Protein AF-A0A4R9PBQ9-F1 (afdb_monomer_lite)

Foldseek 3Di:
DELAQAVVVLVVVQVVCVVPDDPVDDGDRDYFNDAHNDQDDDVRLVRSQVRVLVVCVVDPDQEAEHEDLVQRNQVVVVVSDPHHYYYPNVVVVVVCVVPPD

Structure (mmCIF, N/CA/C/O backbone):
data_AF-A0A4R9PBQ9-F1
#
_entry.id   AF-A0A4R9PBQ9-F1
#
loop_
_atom_site.group_PDB
_atom_site.id
_atom_site.type_symbol
_atom_site.label_atom_id
_atom_site.label_alt_id
_atom_site.label_comp_id
_atom_site.label_asym_id
_atom_site.label_entity_id
_atom_site.label_seq_id
_atom_site.pdbx_PDB_ins_code
_atom_site.Cartn_x
_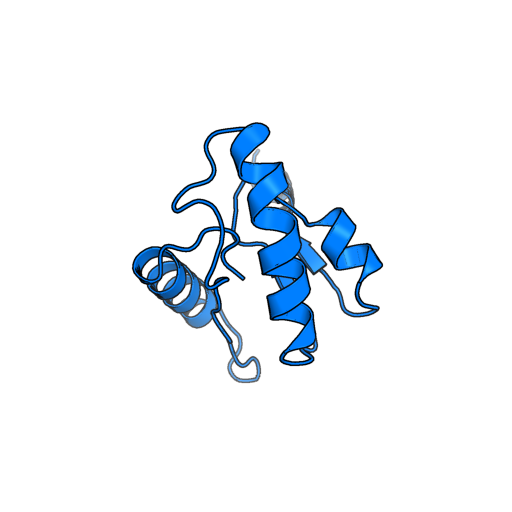atom_site.Cartn_y
_atom_site.Cartn_z
_atom_site.occupancy
_atom_site.B_iso_or_equiv
_atom_site.auth_seq_id
_atom_site.auth_comp_id
_atom_site.auth_asym_id
_atom_site.auth_atom_id
_atom_site.pdbx_PDB_model_num
ATOM 1 N N . MET A 1 1 ? 0.543 -2.086 0.653 1.00 96.94 1 MET A N 1
ATOM 2 C CA . MET A 1 1 ? 1.425 -2.276 -0.512 1.00 96.94 1 MET A CA 1
ATOM 3 C C . MET A 1 1 ? 2.482 -1.192 -0.503 1.00 96.94 1 MET A C 1
ATOM 5 O O . MET A 1 1 ? 2.137 -0.018 -0.545 1.00 96.94 1 MET A O 1
ATOM 9 N N . ASN A 1 2 ? 3.745 -1.576 -0.389 1.00 98.31 2 ASN A N 1
ATOM 10 C CA . ASN A 1 2 ? 4.874 -0.670 -0.550 1.00 98.31 2 ASN A CA 1
ATOM 11 C C . ASN A 1 2 ? 5.130 -0.468 -2.059 1.00 98.31 2 ASN A C 1
ATOM 13 O O . ASN A 1 2 ? 5.346 -1.467 -2.743 1.00 98.31 2 ASN A O 1
ATOM 17 N N . PRO A 1 3 ? 5.083 0.764 -2.594 1.00 97.50 3 PRO A N 1
ATOM 18 C CA . PRO A 1 3 ? 5.286 1.009 -4.024 1.00 97.50 3 PRO A CA 1
ATOM 19 C C . PRO A 1 3 ? 6.743 0.935 -4.489 1.00 97.50 3 PRO A C 1
ATOM 21 O O . PRO A 1 3 ? 6.976 0.799 -5.686 1.00 97.50 3 PRO A O 1
ATOM 24 N N . ASN A 1 4 ? 7.719 0.980 -3.578 1.00 98.19 4 ASN A N 1
ATOM 25 C CA . ASN A 1 4 ? 9.123 0.749 -3.923 1.00 98.19 4 ASN A CA 1
ATOM 26 C C . ASN A 1 4 ? 9.514 -0.729 -3.770 1.00 98.19 4 ASN A C 1
ATOM 28 O O . ASN A 1 4 ? 8.805 -1.507 -3.137 1.00 98.19 4 ASN A O 1
ATOM 32 N N . THR A 1 5 ? 10.672 -1.115 -4.300 1.00 98.38 5 THR A N 1
ATOM 33 C CA . THR A 1 5 ? 11.136 -2.517 -4.324 1.00 98.38 5 THR A CA 1
ATOM 34 C C . THR A 1 5 ? 11.872 -2.973 -3.054 1.00 98.38 5 THR A C 1
ATOM 36 O O . THR A 1 5 ? 12.335 -4.114 -2.965 1.00 98.38 5 THR A O 1
ATOM 39 N N . THR A 1 6 ? 11.987 -2.121 -2.030 1.00 98.56 6 THR A N 1
ATOM 40 C CA . THR A 1 6 ? 12.770 -2.422 -0.824 1.00 98.56 6 THR A CA 1
ATOM 41 C C . THR A 1 6 ? 12.005 -3.335 0.141 1.00 98.56 6 THR A C 1
ATOM 43 O O . THR A 1 6 ? 11.196 -2.888 0.954 1.00 98.56 6 THR A O 1
ATOM 46 N N . ALA A 1 7 ? 12.328 -4.630 0.135 1.00 98.31 7 ALA A N 1
ATOM 47 C CA . ALA A 1 7 ? 11.661 -5.638 0.970 1.00 98.31 7 ALA A CA 1
ATOM 48 C C . ALA A 1 7 ? 11.749 -5.365 2.486 1.00 98.31 7 ALA A C 1
ATOM 50 O O . ALA A 1 7 ? 10.804 -5.628 3.228 1.00 98.31 7 ALA A O 1
ATOM 51 N N . SER A 1 8 ? 12.863 -4.802 2.967 1.00 98.44 8 SER A N 1
ATOM 52 C CA . SER A 1 8 ? 13.009 -4.449 4.387 1.00 98.44 8 SER A CA 1
ATOM 53 C C . SER A 1 8 ? 12.083 -3.303 4.809 1.00 98.44 8 SER A C 1
ATOM 55 O O . SER A 1 8 ? 11.681 -3.242 5.970 1.00 98.44 8 SER A O 1
ATOM 57 N N . MET A 1 9 ? 11.707 -2.419 3.880 1.00 98.31 9 MET A N 1
ATOM 58 C CA . MET A 1 9 ? 10.686 -1.398 4.107 1.00 98.31 9 MET A CA 1
ATOM 59 C C . MET A 1 9 ? 9.299 -2.043 4.167 1.00 98.31 9 MET A C 1
ATOM 61 O O . MET A 1 9 ? 8.537 -1.771 5.092 1.00 98.31 9 MET A O 1
ATOM 65 N N . THR A 1 10 ? 9.002 -2.968 3.251 1.00 98.62 10 THR A N 1
ATOM 66 C CA . THR A 1 10 ? 7.751 -3.743 3.246 1.00 98.62 10 THR A CA 1
ATOM 67 C C . THR A 1 10 ? 7.538 -4.502 4.552 1.00 98.62 10 THR A C 1
ATOM 69 O O . THR A 1 10 ? 6.435 -4.478 5.093 1.00 98.62 10 THR A O 1
ATOM 72 N N . ALA A 1 11 ? 8.592 -5.119 5.096 1.00 98.69 11 ALA A N 1
ATOM 73 C CA . ALA A 1 11 ? 8.536 -5.804 6.386 1.00 98.69 11 ALA A CA 1
ATOM 74 C C . ALA A 1 11 ? 8.137 -4.849 7.523 1.00 98.69 11 ALA A C 1
ATOM 76 O O . ALA A 1 11 ? 7.192 -5.130 8.254 1.00 98.69 11 ALA A O 1
ATOM 77 N N . LYS A 1 12 ? 8.776 -3.674 7.612 1.00 98.69 12 LYS A N 1
ATOM 78 C CA . LYS A 1 12 ? 8.441 -2.652 8.621 1.00 98.69 12 LYS A CA 1
ATOM 79 C C . LYS A 1 12 ? 7.012 -2.129 8.479 1.00 98.69 12 LYS A C 1
ATOM 81 O O . LYS A 1 12 ? 6.329 -1.939 9.480 1.00 98.69 12 LYS A O 1
ATOM 86 N N . ILE A 1 13 ? 6.555 -1.907 7.245 1.00 98.69 13 ILE A N 1
ATOM 87 C CA . ILE A 1 13 ? 5.167 -1.516 6.957 1.00 98.69 13 ILE A CA 1
ATOM 88 C C . ILE A 1 13 ? 4.200 -2.601 7.448 1.00 98.69 13 ILE A C 1
ATOM 90 O O . ILE A 1 13 ? 3.203 -2.283 8.093 1.00 98.69 13 ILE A O 1
ATOM 94 N N . GLY A 1 14 ? 4.504 -3.872 7.170 1.00 98.62 14 GLY A N 1
ATOM 95 C CA . GLY A 1 14 ? 3.702 -5.011 7.612 1.00 98.62 14 GLY A CA 1
ATOM 96 C C . GLY A 1 14 ? 3.620 -5.120 9.132 1.00 98.62 14 GLY A C 1
ATOM 97 O O . GLY A 1 14 ? 2.524 -5.251 9.668 1.00 98.62 14 GLY A O 1
ATOM 98 N N . GLU A 1 15 ? 4.750 -4.995 9.828 1.00 98.69 15 GLU A N 1
ATOM 99 C CA . GLU A 1 15 ? 4.808 -4.991 11.295 1.00 98.69 15 GLU A CA 1
ATOM 100 C C . GLU A 1 15 ? 3.981 -3.845 11.894 1.00 98.69 15 GLU A C 1
ATOM 102 O O . GLU A 1 15 ? 3.177 -4.067 12.803 1.00 98.69 15 GLU A O 1
ATOM 107 N N . ALA A 1 16 ? 4.124 -2.630 11.355 1.00 98.56 16 ALA A N 1
ATOM 108 C CA . ALA A 1 16 ? 3.365 -1.468 11.807 1.00 98.56 16 ALA A CA 1
ATOM 109 C C . ALA A 1 16 ? 1.854 -1.670 11.617 1.00 98.56 16 ALA A C 1
ATOM 111 O O . ALA A 1 16 ? 1.088 -1.476 12.562 1.00 98.56 16 ALA A O 1
ATOM 112 N N . ALA A 1 17 ? 1.425 -2.119 10.434 1.00 98.50 17 ALA A N 1
ATOM 113 C CA . ALA A 1 17 ? 0.019 -2.385 10.144 1.00 98.50 17 ALA A CA 1
ATOM 114 C C . ALA A 1 17 ? -0.551 -3.510 11.026 1.00 98.50 17 ALA A C 1
ATOM 116 O O . ALA A 1 17 ? -1.631 -3.357 11.592 1.00 98.50 17 ALA A O 1
ATOM 117 N N . ALA A 1 18 ? 0.190 -4.606 11.207 1.00 98.25 18 ALA A N 1
ATOM 118 C CA . ALA A 1 18 ? -0.229 -5.727 12.046 1.00 98.25 18 ALA A CA 1
ATOM 119 C C . ALA A 1 18 ? -0.378 -5.336 13.525 1.00 98.25 18 ALA A C 1
ATOM 121 O O . ALA A 1 18 ? -1.274 -5.839 14.197 1.00 98.25 18 ALA A O 1
ATOM 122 N N . SER A 1 19 ? 0.449 -4.413 14.029 1.00 98.38 19 SER A N 1
ATOM 123 C CA . SER A 1 19 ? 0.397 -3.977 15.434 1.00 98.38 19 SER A CA 1
ATOM 124 C C . SER A 1 19 ? -0.909 -3.276 15.836 1.00 98.38 19 SER A C 1
ATOM 126 O O . SER A 1 19 ? -1.239 -3.232 17.021 1.00 98.38 19 SER A O 1
ATOM 128 N N . VAL A 1 20 ? -1.656 -2.747 14.861 1.00 98.06 20 VAL A N 1
ATOM 129 C CA . VAL A 1 20 ? -2.920 -2.017 15.069 1.00 98.06 20 VAL A CA 1
ATOM 130 C C . VAL A 1 20 ? -4.119 -2.682 14.389 1.00 98.06 20 VAL A C 1
ATOM 132 O O . VAL A 1 20 ? -5.246 -2.205 14.528 1.00 98.06 20 VAL A O 1
ATOM 135 N N . ALA A 1 21 ? -3.896 -3.770 13.648 1.00 98.19 21 ALA A N 1
ATOM 136 C CA . ALA A 1 21 ? -4.948 -4.507 12.966 1.00 98.19 21 ALA A CA 1
ATOM 137 C C . ALA A 1 21 ? -5.905 -5.162 13.972 1.00 98.19 21 ALA A C 1
ATOM 139 O O . ALA A 1 21 ? -5.509 -5.628 15.043 1.00 98.19 21 ALA A O 1
ATOM 140 N N . SER A 1 22 ? -7.189 -5.230 13.614 1.00 97.94 22 SER A N 1
ATOM 141 C CA . SER A 1 22 ? -8.152 -6.004 14.396 1.00 97.94 22 SER A CA 1
ATOM 142 C C . SER A 1 22 ? -7.856 -7.504 14.272 1.00 97.94 22 SER A C 1
ATOM 144 O O . SER A 1 22 ? -7.328 -7.950 13.257 1.00 97.94 22 SER A O 1
ATOM 146 N N . GLY A 1 23 ? -8.264 -8.315 15.253 1.00 96.38 23 GLY A N 1
ATOM 147 C CA . GLY A 1 23 ? -8.058 -9.772 15.201 1.00 96.38 23 GLY A CA 1
ATOM 148 C C . GLY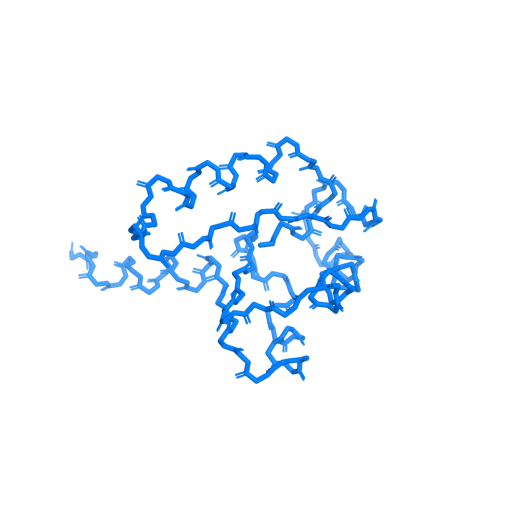 A 1 23 ? -8.802 -10.498 14.069 1.00 96.38 23 GLY A C 1
ATOM 149 O O . GLY A 1 23 ? -8.544 -11.674 13.837 1.00 96.38 23 GLY A O 1
ATOM 150 N N . ALA A 1 24 ? -9.721 -9.819 13.376 1.00 96.88 24 ALA A N 1
ATOM 151 C CA . ALA A 1 24 ? -10.416 -10.333 12.196 1.00 96.88 24 ALA A CA 1
ATOM 152 C C . ALA A 1 24 ? -9.777 -9.869 10.872 1.00 96.88 24 ALA A C 1
ATOM 154 O O . ALA A 1 24 ? -10.267 -10.227 9.806 1.00 96.88 24 ALA A O 1
ATOM 155 N N . THR A 1 25 ? -8.720 -9.053 10.928 1.00 98.12 25 THR A N 1
ATOM 156 C CA . THR A 1 25 ? -8.064 -8.469 9.756 1.00 98.12 25 THR A CA 1
ATOM 157 C C . THR A 1 25 ? -6.726 -9.155 9.512 1.00 98.12 25 THR A C 1
ATOM 159 O O . THR A 1 25 ? -5.808 -9.053 10.324 1.00 98.12 25 THR A O 1
ATOM 162 N N . GLU A 1 26 ? -6.597 -9.821 8.370 1.00 97.75 26 GLU A N 1
ATOM 163 C CA . GLU A 1 26 ? -5.311 -10.315 7.884 1.00 97.75 26 GLU A CA 1
ATOM 164 C C . GLU A 1 26 ? -4.537 -9.184 7.189 1.00 97.75 26 GLU A C 1
ATOM 166 O O . GLU A 1 26 ? -5.098 -8.429 6.394 1.00 97.75 26 GLU A O 1
ATOM 171 N N . ILE A 1 27 ? -3.239 -9.062 7.483 1.00 98.19 27 ILE A N 1
ATOM 172 C CA . ILE A 1 27 ? -2.355 -8.075 6.855 1.00 98.19 27 ILE A CA 1
ATOM 173 C C . ILE A 1 27 ? -1.422 -8.778 5.877 1.00 98.19 27 ILE A C 1
ATOM 175 O O . ILE A 1 27 ? -0.576 -9.577 6.274 1.00 98.19 27 ILE A O 1
ATOM 179 N N . ILE A 1 28 ? -1.528 -8.407 4.602 1.00 98.12 28 ILE A N 1
ATOM 180 C CA . ILE A 1 28 ? -0.657 -8.899 3.535 1.00 98.12 28 ILE A CA 1
ATOM 181 C C . ILE A 1 28 ? 0.230 -7.742 3.061 1.00 98.12 28 ILE A C 1
ATOM 183 O O . ILE A 1 28 ? -0.204 -6.838 2.342 1.00 98.12 28 ILE A O 1
ATOM 187 N N . ALA A 1 29 ? 1.491 -7.744 3.495 1.00 98.12 29 ALA A N 1
ATOM 188 C CA . ALA A 1 29 ? 2.474 -6.741 3.097 1.00 98.12 29 ALA A CA 1
ATOM 189 C C . ALA A 1 29 ? 3.239 -7.203 1.850 1.00 98.12 29 ALA A C 1
ATOM 191 O O . ALA A 1 29 ? 3.943 -8.209 1.878 1.00 98.12 29 ALA A O 1
ATOM 192 N N . VAL A 1 30 ? 3.110 -6.446 0.760 1.00 98.06 30 VAL A N 1
ATOM 193 C CA . VAL A 1 30 ? 3.737 -6.740 -0.538 1.00 98.06 30 VAL A CA 1
ATOM 194 C C . VAL A 1 30 ? 4.466 -5.523 -1.094 1.00 98.06 30 VAL A C 1
ATOM 196 O O . VAL A 1 30 ? 4.113 -4.382 -0.768 1.00 98.06 30 VAL A O 1
ATOM 199 N N . ASN A 1 31 ? 5.443 -5.785 -1.958 1.00 98.19 31 ASN A N 1
ATOM 200 C CA . ASN A 1 31 ? 6.084 -4.814 -2.838 1.00 98.19 31 ASN A CA 1
ATOM 201 C C . ASN A 1 31 ? 6.296 -5.410 -4.232 1.00 98.19 31 ASN A C 1
ATOM 203 O O . ASN A 1 31 ? 6.416 -6.634 -4.344 1.00 98.19 31 ASN A O 1
ATOM 207 N N . PRO A 1 32 ? 6.403 -4.568 -5.272 1.00 97.38 32 PRO A N 1
ATOM 208 C CA . PRO A 1 32 ? 6.758 -5.030 -6.602 1.00 97.38 32 PRO A CA 1
ATOM 209 C C . PRO A 1 32 ? 8.194 -5.559 -6.668 1.00 97.38 32 PRO A C 1
ATOM 211 O O . PRO A 1 32 ? 9.049 -5.208 -5.850 1.00 97.38 32 PRO A O 1
ATOM 214 N N . VAL A 1 33 ? 8.445 -6.418 -7.660 1.00 94.81 33 VAL A N 1
ATOM 215 C CA . VAL A 1 33 ? 9.780 -6.966 -7.968 1.00 94.81 33 VAL A CA 1
ATOM 216 C C . VAL A 1 33 ? 10.633 -5.945 -8.724 1.00 94.81 33 VAL A C 1
ATOM 218 O O . VAL A 1 33 ? 11.825 -5.828 -8.455 1.00 94.81 33 VAL A O 1
ATOM 221 N N . ASP A 1 34 ? 10.003 -5.186 -9.623 1.00 94.81 34 ASP A N 1
ATOM 222 C CA . ASP A 1 34 ? 10.634 -4.163 -10.453 1.00 94.81 34 ASP A CA 1
ATOM 223 C C . ASP A 1 34 ? 10.092 -2.773 -10.106 1.00 94.81 34 ASP A C 1
ATOM 225 O O . ASP A 1 34 ? 8.939 -2.623 -9.699 1.00 94.81 34 ASP A O 1
ATOM 229 N N . GLY A 1 35 ? 10.927 -1.752 -10.285 1.00 96.44 35 GLY A N 1
ATOM 230 C CA . GLY A 1 35 ? 10.625 -0.372 -9.917 1.00 96.44 35 GLY A CA 1
ATOM 231 C C . GLY A 1 35 ? 11.757 0.256 -9.105 1.00 96.44 35 GLY A C 1
ATOM 232 O O . GLY A 1 35 ? 12.804 -0.370 -8.893 1.00 96.44 35 GLY A O 1
ATOM 233 N N . PRO A 1 36 ? 11.581 1.502 -8.654 1.00 97.69 36 PRO A N 1
ATOM 234 C CA . PRO A 1 36 ? 12.621 2.195 -7.918 1.00 97.69 36 PRO A CA 1
ATOM 235 C C . PRO A 1 36 ? 12.738 1.645 -6.478 1.00 97.69 36 PRO A C 1
ATOM 237 O O . PRO A 1 36 ? 11.741 1.212 -5.890 1.00 97.69 36 PRO A O 1
ATOM 240 N N . PRO A 1 37 ? 13.948 1.629 -5.885 1.00 97.44 37 PRO A N 1
ATOM 241 C CA . PRO A 1 37 ? 14.157 1.156 -4.512 1.00 97.44 37 PRO A CA 1
ATOM 242 C C . PRO A 1 37 ? 13.629 2.135 -3.452 1.00 97.44 37 PRO A C 1
ATOM 244 O O . PRO A 1 37 ? 13.293 1.717 -2.342 1.00 97.44 37 PRO A O 1
ATOM 247 N N . SER A 1 38 ? 13.506 3.414 -3.799 1.00 97.38 38 SER A N 1
ATOM 248 C CA . SER A 1 38 ? 12.872 4.489 -3.032 1.00 97.38 38 SER A CA 1
ATOM 249 C C . SER A 1 38 ? 12.116 5.407 -3.995 1.00 97.38 38 SER A C 1
ATOM 251 O O . SER A 1 38 ? 12.368 5.376 -5.193 1.00 97.38 38 SER A O 1
ATOM 253 N N . ILE A 1 39 ? 11.154 6.179 -3.494 1.00 97.50 39 ILE A N 1
ATOM 254 C CA . ILE A 1 39 ? 10.425 7.169 -4.296 1.00 97.50 39 ILE A CA 1
ATOM 255 C C . ILE A 1 39 ? 10.817 8.532 -3.751 1.00 97.50 39 ILE A C 1
ATOM 257 O O . ILE A 1 39 ? 10.526 8.833 -2.595 1.00 97.50 39 ILE A O 1
ATOM 261 N N . GLU A 1 40 ? 11.542 9.301 -4.557 1.00 96.75 40 GLU A N 1
ATOM 262 C CA . GLU A 1 40 ? 12.157 10.572 -4.154 1.00 96.75 40 GLU A CA 1
ATOM 263 C C . GLU A 1 40 ? 11.738 11.727 -5.079 1.00 96.75 40 GLU A C 1
ATOM 265 O O . GLU A 1 40 ? 12.294 12.827 -5.033 1.00 96.75 40 GLU A O 1
ATOM 270 N N . GLY A 1 41 ? 10.722 11.488 -5.911 1.00 95.25 41 GLY A N 1
ATOM 271 C CA . GLY A 1 41 ? 10.042 12.494 -6.712 1.00 95.25 41 GLY A CA 1
ATOM 272 C C . GLY A 1 41 ? 9.275 11.895 -7.889 1.00 95.25 41 GLY 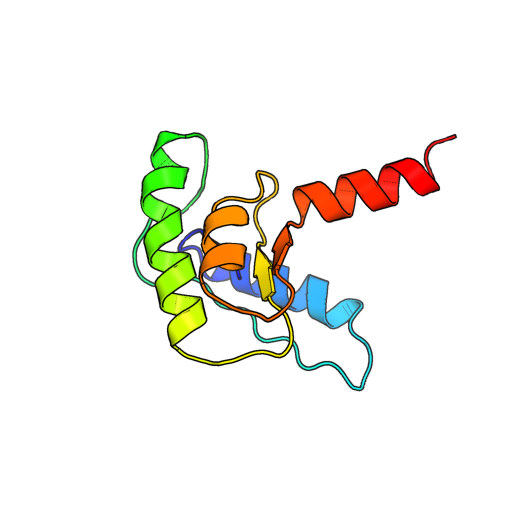A C 1
ATOM 273 O O . GLY A 1 41 ? 9.239 10.681 -8.093 1.00 95.25 41 GLY A O 1
ATOM 274 N N . TYR A 1 42 ? 8.721 12.777 -8.725 1.00 96.06 42 TYR A N 1
ATOM 275 C CA . TYR A 1 42 ? 7.833 12.410 -9.836 1.00 96.06 42 TYR A CA 1
ATOM 276 C C . TYR A 1 42 ? 8.416 11.394 -10.824 1.00 96.06 42 TYR A C 1
ATOM 278 O O . TYR A 1 42 ? 7.672 10.635 -11.438 1.00 96.06 42 TYR A O 1
ATOM 286 N N . PHE A 1 43 ? 9.738 11.382 -11.018 1.00 96.50 43 PHE A N 1
ATOM 287 C CA . PHE A 1 43 ? 10.368 10.399 -11.896 1.00 96.50 43 PHE A CA 1
ATOM 288 C C . PHE A 1 43 ? 10.173 8.978 -11.357 1.00 96.50 43 PHE A C 1
ATOM 290 O O . PHE A 1 43 ? 9.706 8.112 -12.092 1.00 96.50 43 PHE A O 1
ATOM 297 N N . ASP A 1 44 ? 10.468 8.757 -10.075 1.00 97.31 44 ASP A N 1
ATOM 298 C CA . ASP A 1 44 ? 10.339 7.446 -9.437 1.00 97.31 44 ASP A CA 1
ATOM 299 C C . ASP A 1 44 ? 8.878 7.002 -9.380 1.00 97.31 44 ASP A C 1
ATOM 301 O O . ASP A 1 44 ? 8.570 5.838 -9.646 1.00 97.31 44 ASP A O 1
ATOM 305 N N . GLU A 1 45 ? 7.964 7.939 -9.110 1.00 95.88 45 GLU A N 1
ATOM 306 C CA . GLU A 1 45 ? 6.527 7.663 -9.070 1.00 95.88 45 GLU A CA 1
ATOM 307 C C . GLU A 1 45 ? 6.030 6.989 -10.350 1.00 95.88 45 GLU A C 1
ATOM 309 O O . GLU A 1 45 ? 5.352 5.961 -10.292 1.00 95.88 45 GLU A O 1
ATOM 314 N N . VAL A 1 46 ? 6.414 7.522 -11.513 1.00 96.44 46 VAL A N 1
ATOM 315 C CA . VAL A 1 46 ? 5.985 6.995 -12.816 1.00 96.44 46 VAL A CA 1
ATOM 316 C C . VAL A 1 46 ? 6.398 5.529 -12.996 1.00 96.44 46 VAL A C 1
ATOM 318 O O . VAL A 1 46 ? 5.645 4.754 -13.587 1.00 96.44 46 VAL A O 1
ATOM 321 N N . PHE A 1 47 ? 7.552 5.121 -12.461 1.00 97.44 47 PHE A N 1
ATOM 322 C CA . PHE A 1 47 ? 8.027 3.735 -12.543 1.00 97.44 47 PHE A CA 1
ATOM 323 C C . PHE A 1 47 ? 7.499 2.832 -11.422 1.00 97.44 47 PHE A C 1
ATOM 325 O O . PHE A 1 47 ? 7.480 1.614 -11.594 1.00 97.44 47 PHE A O 1
ATOM 332 N N . ALA A 1 48 ? 7.040 3.395 -10.305 1.00 97.62 48 ALA A N 1
ATOM 333 C CA . ALA A 1 48 ? 6.450 2.637 -9.204 1.00 97.62 48 ALA A CA 1
ATOM 334 C C . ALA A 1 48 ? 5.005 2.187 -9.499 1.00 97.62 48 ALA A C 1
ATOM 336 O O . ALA A 1 48 ? 4.601 1.082 -9.122 1.00 97.62 48 ALA A O 1
ATOM 337 N N . ILE A 1 49 ? 4.224 3.017 -10.205 1.00 97.06 49 ILE A N 1
ATOM 338 C CA . ILE A 1 49 ? 2.788 2.779 -10.442 1.00 97.06 49 ILE A CA 1
ATOM 339 C C . ILE A 1 49 ? 2.506 1.431 -11.136 1.00 97.06 49 ILE A C 1
ATOM 341 O O . ILE A 1 49 ? 1.678 0.677 -10.617 1.00 97.06 49 ILE A O 1
ATOM 345 N N . PRO A 1 50 ? 3.166 1.056 -12.253 1.00 97.00 50 PRO A N 1
ATOM 346 C CA . PRO A 1 50 ? 2.887 -0.220 -12.916 1.00 97.00 50 PRO A CA 1
ATOM 347 C C . PRO A 1 50 ? 3.118 -1.433 -12.008 1.00 97.00 50 PRO A C 1
ATOM 349 O O . PRO A 1 50 ? 2.343 -2.388 -12.053 1.00 97.00 50 PRO A O 1
ATOM 352 N N . GLY A 1 51 ? 4.151 -1.378 -11.159 1.00 96.50 51 GLY A N 1
ATOM 353 C CA . GLY A 1 51 ? 4.466 -2.439 -10.206 1.00 96.50 51 GLY A CA 1
ATOM 354 C C . GLY A 1 51 ? 3.356 -2.630 -9.176 1.00 96.50 51 GLY A C 1
ATOM 355 O O . GLY A 1 51 ? 2.921 -3.754 -8.938 1.00 96.50 51 GLY A O 1
ATOM 356 N N . ILE A 1 52 ? 2.829 -1.537 -8.626 1.00 95.38 52 ILE A N 1
ATOM 357 C CA . ILE A 1 52 ? 1.699 -1.583 -7.690 1.00 95.38 52 ILE A CA 1
ATOM 358 C C . ILE A 1 52 ? 0.447 -2.186 -8.325 1.00 95.38 52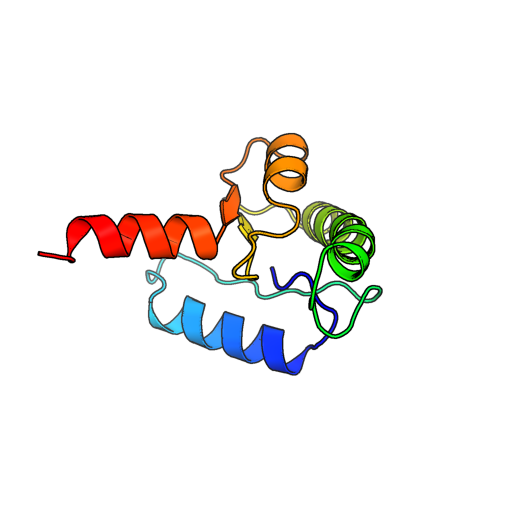 ILE A C 1
ATOM 360 O O . ILE A 1 52 ? -0.165 -3.072 -7.731 1.00 95.38 52 ILE A O 1
ATOM 364 N N . ILE A 1 53 ? 0.082 -1.755 -9.535 1.00 96.12 53 ILE A N 1
ATOM 365 C CA . ILE A 1 53 ? -1.093 -2.297 -10.234 1.00 96.12 53 ILE A CA 1
ATOM 366 C C . ILE A 1 53 ? -0.911 -3.792 -10.526 1.00 96.12 53 ILE A C 1
ATOM 368 O O . ILE A 1 53 ? -1.856 -4.570 -10.386 1.00 96.12 53 ILE A O 1
ATOM 372 N N . ALA A 1 54 ? 0.309 -4.218 -10.865 1.00 96.06 54 ALA A N 1
ATOM 373 C CA . ALA A 1 54 ? 0.622 -5.631 -11.029 1.00 96.06 54 ALA A CA 1
ATOM 374 C C . ALA A 1 54 ? 0.466 -6.418 -9.714 1.00 96.06 54 ALA A C 1
ATOM 376 O O . ALA A 1 54 ? -0.107 -7.505 -9.743 1.00 96.06 54 ALA A O 1
ATOM 377 N N . GLU A 1 55 ? 0.914 -5.886 -8.569 1.00 95.94 55 GLU A N 1
ATOM 378 C CA . GLU A 1 55 ? 0.706 -6.530 -7.260 1.00 95.94 55 GLU A CA 1
ATOM 379 C C . GLU A 1 55 ? -0.783 -6.659 -6.908 1.00 95.94 55 GLU A C 1
ATOM 381 O O . GLU A 1 55 ? -1.205 -7.725 -6.455 1.00 95.94 55 GLU A O 1
ATOM 386 N N . MET A 1 56 ? -1.602 -5.634 -7.177 1.00 94.62 56 MET A N 1
ATOM 387 C CA . MET A 1 56 ? -3.058 -5.698 -6.959 1.00 94.62 56 MET A CA 1
ATOM 388 C C . 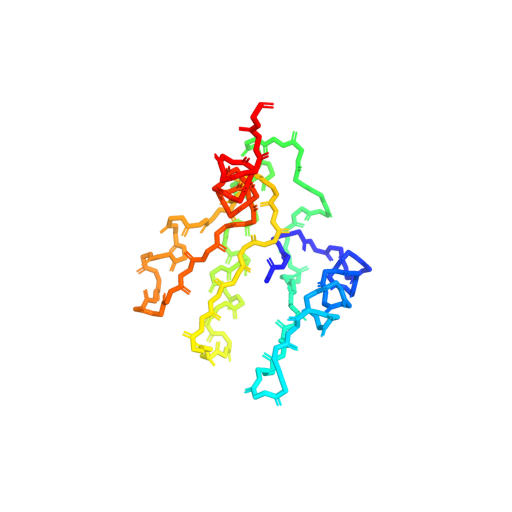MET A 1 56 ? -3.722 -6.817 -7.770 1.00 94.62 56 MET A C 1
ATOM 390 O O . 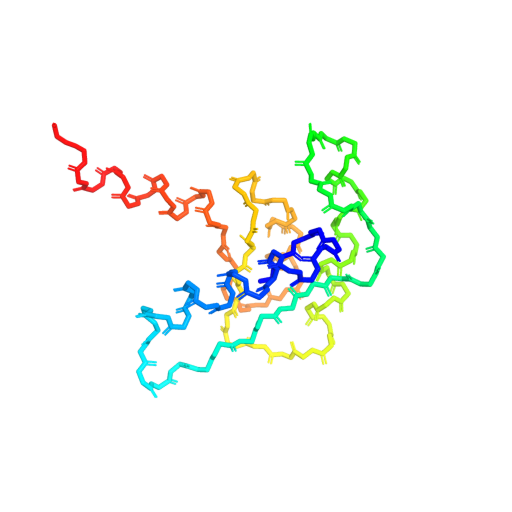MET A 1 56 ? -4.670 -7.444 -7.302 1.00 94.62 56 MET A O 1
ATOM 394 N N . GLY A 1 57 ? -3.214 -7.093 -8.974 1.00 92.88 57 GLY A N 1
ATOM 395 C CA . GLY A 1 57 ? -3.726 -8.151 -9.845 1.00 92.88 57 GLY A CA 1
ATOM 396 C C . GLY A 1 57 ? -3.370 -9.577 -9.408 1.00 92.88 57 GLY A C 1
ATOM 397 O O . GLY A 1 57 ? -3.971 -10.525 -9.913 1.00 92.88 57 GLY A O 1
ATOM 398 N N . LYS A 1 58 ? -2.412 -9.766 -8.489 1.00 92.81 58 LYS A N 1
ATOM 399 C CA . LYS A 1 58 ? -1.977 -11.107 -8.048 1.00 92.81 58 LYS A CA 1
ATOM 400 C C . LYS A 1 58 ? -2.916 -11.740 -7.029 1.00 92.81 58 LYS A C 1
ATOM 402 O O . LYS A 1 58 ? -3.037 -12.963 -7.000 1.00 92.81 58 LYS A O 1
ATOM 407 N N . ALA A 1 59 ? -3.542 -10.927 -6.187 1.00 83.81 59 ALA A N 1
ATOM 408 C CA . ALA A 1 59 ? -4.472 -11.387 -5.169 1.00 83.81 59 ALA A CA 1
ATOM 409 C C . ALA A 1 59 ? -5.524 -10.310 -4.896 1.00 83.81 59 ALA A C 1
ATOM 411 O O . ALA A 1 59 ? -5.204 -9.139 -4.679 1.00 83.81 59 ALA A O 1
ATOM 412 N N . GLN A 1 60 ? -6.787 -10.728 -4.890 1.00 90.19 60 GLN A N 1
ATOM 413 C CA . GLN A 1 60 ? -7.877 -9.864 -4.459 1.00 90.19 60 GLN A CA 1
ATOM 414 C C . GLN A 1 60 ? -7.840 -9.711 -2.937 1.00 90.19 60 GLN A C 1
ATOM 416 O O . GLN A 1 60 ? -7.632 -10.690 -2.222 1.00 90.19 60 GLN A O 1
ATOM 421 N N . ALA A 1 61 ? -8.039 -8.484 -2.464 1.00 96.44 61 ALA A N 1
ATOM 422 C CA . ALA A 1 61 ? -8.164 -8.144 -1.054 1.00 96.44 61 ALA A CA 1
ATOM 423 C C . ALA A 1 61 ? -9.433 -7.314 -0.834 1.00 96.44 61 ALA A C 1
ATOM 425 O O . ALA A 1 61 ? -9.883 -6.611 -1.741 1.00 96.44 61 ALA A O 1
ATOM 426 N N . ASP A 1 62 ? -9.981 -7.358 0.381 1.00 98.00 62 ASP A N 1
ATOM 427 C CA . ASP A 1 62 ? -11.176 -6.583 0.742 1.00 98.00 62 ASP A CA 1
ATOM 428 C C . ASP A 1 62 ? -10.915 -5.067 0.761 1.00 98.00 62 ASP A C 1
ATOM 430 O O . ASP A 1 62 ? -11.842 -4.272 0.624 1.00 98.00 62 ASP A O 1
ATOM 434 N N . ALA A 1 63 ? -9.653 -4.662 0.937 1.00 97.94 63 ALA A N 1
ATOM 435 C CA . ALA A 1 63 ? -9.181 -3.286 0.845 1.00 97.94 63 ALA A CA 1
ATOM 436 C C . ALA A 1 63 ? -7.675 -3.249 0.547 1.00 97.94 63 ALA A C 1
ATOM 438 O O . ALA A 1 63 ? -6.934 -4.184 0.860 1.00 97.94 63 ALA A O 1
ATOM 439 N N . TYR A 1 64 ? -7.211 -2.132 -0.006 1.00 98.44 64 TYR A N 1
ATOM 440 C CA . TYR A 1 64 ? -5.812 -1.896 -0.343 1.00 98.44 64 TYR A CA 1
ATOM 441 C C . TYR A 1 64 ? -5.301 -0.628 0.339 1.00 98.44 64 TYR A C 1
ATOM 443 O O . TYR A 1 64 ? -5.986 0.390 0.400 1.00 98.44 64 TYR A O 1
ATOM 451 N N . VAL A 1 65 ? -4.057 -0.679 0.817 1.00 98.38 65 VAL A N 1
ATOM 452 C CA . VAL A 1 65 ? -3.361 0.481 1.391 1.00 98.38 65 VAL A CA 1
ATOM 453 C C . VAL A 1 65 ? -2.109 0.773 0.574 1.00 98.38 65 VAL A C 1
ATOM 455 O O . VAL A 1 65 ? -1.262 -0.113 0.421 1.00 98.38 65 VAL A O 1
ATOM 458 N N . ILE A 1 66 ? -1.966 1.995 0.072 1.00 98.38 66 ILE A N 1
ATOM 459 C CA . ILE A 1 66 ? -0.759 2.484 -0.602 1.00 98.38 66 ILE A CA 1
ATOM 460 C C . ILE A 1 66 ? 0.176 3.057 0.459 1.00 98.38 66 ILE A C 1
ATOM 462 O O . ILE A 1 66 ? -0.102 4.087 1.060 1.00 98.38 66 ILE A O 1
ATOM 466 N N . ALA A 1 67 ? 1.283 2.364 0.721 1.00 98.25 67 ALA A N 1
ATOM 467 C CA . ALA A 1 67 ? 2.199 2.662 1.818 1.00 98.25 67 ALA A CA 1
ATOM 468 C C . ALA A 1 67 ? 3.394 3.517 1.361 1.00 98.25 67 ALA A C 1
ATOM 470 O O . ALA A 1 67 ? 4.552 3.140 1.535 1.00 98.25 67 ALA A O 1
ATOM 471 N N . CYS A 1 68 ? 3.096 4.667 0.763 1.00 97.31 68 CYS A N 1
ATOM 472 C CA . CYS A 1 68 ? 4.035 5.751 0.483 1.00 97.31 68 CYS A CA 1
ATOM 473 C C . CYS A 1 68 ? 3.343 7.064 0.829 1.00 97.31 68 CYS A C 1
ATOM 475 O O . CYS A 1 68 ? 2.155 7.201 0.565 1.00 97.31 68 CYS A O 1
ATOM 477 N N . PHE A 1 69 ? 4.059 7.991 1.463 1.00 97.50 69 PHE A N 1
ATOM 478 C CA . PHE A 1 69 ? 3.447 9.199 2.017 1.00 97.50 69 PHE A CA 1
ATOM 479 C C . PHE A 1 69 ? 2.891 10.144 0.942 1.00 97.50 69 PHE A C 1
ATOM 481 O O . PHE A 1 69 ? 1.929 10.854 1.208 1.00 97.50 69 PHE A O 1
ATOM 488 N N . ASP A 1 70 ? 3.440 10.089 -0.272 1.00 95.50 70 ASP A N 1
ATOM 489 C CA . ASP A 1 70 ? 2.936 10.832 -1.433 1.00 95.50 70 ASP A CA 1
ATOM 490 C C . ASP A 1 70 ? 1.743 10.129 -2.107 1.00 95.50 70 ASP A C 1
ATOM 492 O O . ASP A 1 70 ? 1.268 10.558 -3.155 1.00 95.50 70 ASP A O 1
ATOM 496 N N . ASP A 1 71 ? 1.264 9.020 -1.532 1.00 97.69 71 ASP A N 1
ATOM 497 C CA . ASP A 1 71 ? 0.150 8.218 -2.038 1.00 97.69 71 ASP A CA 1
ATOM 498 C C . ASP A 1 71 ? 0.341 7.761 -3.496 1.00 97.69 71 ASP A C 1
ATOM 500 O O . ASP A 1 71 ? -0.602 7.641 -4.282 1.00 97.69 71 ASP A O 1
ATOM 504 N N . THR A 1 72 ? 1.590 7.458 -3.863 1.00 97.00 72 THR A N 1
ATOM 505 C CA . THR A 1 72 ? 1.983 7.096 -5.228 1.00 97.00 72 THR A CA 1
ATOM 506 C C . THR A 1 72 ? 1.140 5.955 -5.801 1.00 97.00 72 THR A C 1
ATOM 508 O O . THR A 1 72 ? 1.214 4.808 -5.355 1.00 97.00 72 THR A O 1
ATOM 511 N N . GLY A 1 73 ? 0.373 6.261 -6.850 1.00 95.88 73 GLY A N 1
ATOM 512 C CA . GLY A 1 73 ? -0.477 5.293 -7.545 1.00 95.88 73 GLY A CA 1
ATOM 513 C C . GLY A 1 73 ? -1.857 5.077 -6.926 1.00 95.88 73 GLY A C 1
ATOM 514 O O . GLY A 1 73 ? -2.577 4.197 -7.395 1.00 95.88 73 GLY A O 1
ATOM 515 N N . LEU A 1 74 ? -2.257 5.874 -5.932 1.00 97.81 74 LEU A N 1
ATOM 516 C CA . LEU A 1 74 ? -3.569 5.792 -5.286 1.00 97.81 74 LEU A CA 1
ATOM 517 C C . LEU A 1 74 ? -4.731 5.860 -6.281 1.00 97.81 74 LEU A C 1
ATOM 519 O O . LEU A 1 74 ? -5.561 4.952 -6.310 1.00 97.81 74 LEU A O 1
ATOM 523 N N . ASP A 1 75 ? -4.771 6.884 -7.133 1.00 97.56 75 ASP A N 1
ATOM 524 C CA . ASP A 1 75 ? -5.870 7.048 -8.092 1.00 97.56 75 ASP A CA 1
ATOM 525 C C . ASP A 1 75 ? -5.887 5.936 -9.145 1.00 97.56 75 ASP A C 1
ATOM 527 O O . ASP A 1 75 ? -6.948 5.418 -9.491 1.00 97.56 75 ASP A O 1
ATOM 531 N N . ALA A 1 76 ? -4.711 5.492 -9.598 1.00 96.88 76 ALA A N 1
ATOM 532 C CA . ALA A 1 76 ? -4.607 4.343 -10.491 1.00 96.88 76 ALA A CA 1
ATOM 533 C C . ALA A 1 76 ? -5.146 3.065 -9.822 1.00 96.88 76 ALA A C 1
ATOM 535 O O . ALA A 1 76 ? -5.881 2.306 -10.453 1.00 96.88 76 ALA A O 1
ATOM 536 N N . GLY A 1 77 ? -4.838 2.855 -8.538 1.00 96.75 77 GLY A N 1
ATOM 537 C CA . GLY A 1 77 ? -5.372 1.753 -7.743 1.00 96.75 77 GLY A CA 1
ATOM 538 C C . GLY A 1 77 ? -6.894 1.816 -7.617 1.00 96.75 77 GLY A C 1
ATOM 539 O O . GLY A 1 77 ? -7.561 0.814 -7.860 1.00 96.75 77 GLY A O 1
ATOM 540 N N . ARG A 1 78 ? -7.458 2.997 -7.331 1.00 97.88 78 ARG A N 1
ATOM 541 C CA . ARG A 1 78 ? -8.917 3.225 -7.273 1.00 97.88 78 ARG A CA 1
ATOM 542 C C . ARG A 1 78 ? -9.615 2.955 -8.607 1.00 97.88 78 ARG A C 1
ATOM 544 O O . ARG A 1 78 ? -10.769 2.549 -8.618 1.00 97.88 78 ARG A O 1
ATOM 551 N N . CYS A 1 79 ? -8.932 3.163 -9.730 1.00 97.00 79 CYS A N 1
ATOM 552 C CA . CYS A 1 79 ? -9.448 2.786 -11.046 1.00 97.00 79 CYS A CA 1
ATOM 553 C C . CYS A 1 79 ? -9.342 1.279 -11.333 1.00 97.00 79 CYS A C 1
ATOM 555 O O . CYS A 1 79 ? -10.078 0.774 -12.179 1.00 97.00 79 CYS A O 1
ATOM 557 N N . ALA A 1 80 ? -8.422 0.566 -10.681 1.00 95.19 80 ALA A N 1
ATOM 558 C CA . ALA A 1 80 ? -8.126 -0.838 -10.961 1.00 95.19 80 ALA A CA 1
ATOM 559 C C . ALA A 1 80 ? -9.002 -1.834 -10.180 1.00 95.19 80 ALA A C 1
ATOM 561 O O . ALA A 1 80 ? -9.019 -3.016 -10.521 1.00 95.19 80 ALA A O 1
ATOM 562 N N . THR A 1 81 ? -9.713 -1.392 -9.140 1.00 95.88 81 THR A N 1
ATOM 563 C CA . THR A 1 81 ? -10.546 -2.256 -8.290 1.00 95.88 81 THR A CA 1
ATOM 564 C C . THR A 1 81 ? -11.768 -1.516 -7.750 1.00 95.88 81 THR A C 1
ATOM 566 O O . THR A 1 81 ? -11.756 -0.297 -7.615 1.00 95.88 81 THR A O 1
ATOM 569 N N . GLU A 1 82 ? -12.820 -2.261 -7.410 1.00 96.19 82 GLU A N 1
ATOM 570 C CA . GLU A 1 82 ? -13.993 -1.736 -6.694 1.00 96.19 82 GLU A CA 1
ATOM 571 C C . GLU A 1 82 ? -13.780 -1.694 -5.170 1.00 96.19 82 GLU A C 1
ATOM 573 O O . GLU A 1 82 ? -14.534 -1.035 -4.453 1.00 96.19 82 GLU A O 1
ATOM 578 N N . ALA A 1 83 ? -12.761 -2.397 -4.662 1.00 97.75 83 ALA A N 1
ATOM 579 C CA . ALA A 1 83 ? -12.418 -2.385 -3.245 1.00 97.75 83 ALA A CA 1
ATOM 580 C C . ALA A 1 83 ? -11.859 -1.011 -2.816 1.00 97.75 83 ALA A C 1
ATOM 582 O O . ALA A 1 83 ? -11.211 -0.330 -3.615 1.00 97.75 83 ALA A O 1
ATOM 583 N N . PRO A 1 84 ? -12.033 -0.595 -1.548 1.00 98.25 84 PRO A N 1
ATOM 584 C CA . PRO A 1 84 ? -11.433 0.633 -1.044 1.00 98.25 84 PRO A CA 1
ATOM 585 C C . PRO A 1 84 ? -9.910 0.641 -1.216 1.00 98.25 84 PRO A C 1
ATOM 587 O O . PRO A 1 84 ? -9.230 -0.313 -0.832 1.00 98.25 84 PRO A O 1
ATOM 590 N N . VAL A 1 85 ? -9.373 1.745 -1.738 1.00 98.38 85 VAL A N 1
ATOM 591 C CA . VAL A 1 85 ? -7.928 1.995 -1.826 1.00 98.38 85 VAL A CA 1
ATOM 592 C C . VAL A 1 85 ? -7.612 3.283 -1.078 1.00 98.38 85 VAL A C 1
ATOM 594 O O . VAL A 1 85 ? -8.142 4.346 -1.421 1.00 98.38 85 VAL A O 1
ATOM 597 N N . ILE A 1 86 ? -6.778 3.163 -0.046 1.00 98.56 86 ILE A N 1
ATOM 598 C CA . ILE A 1 86 ? -6.449 4.236 0.893 1.00 98.56 86 ILE A CA 1
ATOM 599 C C . ILE A 1 86 ? -4.954 4.537 0.823 1.00 98.56 86 ILE A C 1
ATOM 601 O O . ILE A 1 86 ? -4.123 3.630 0.911 1.00 98.56 86 ILE A O 1
ATOM 605 N N . GLY A 1 87 ? -4.613 5.810 0.684 1.00 98.50 87 GLY A N 1
ATOM 606 C CA . GLY A 1 87 ? -3.248 6.303 0.822 1.00 98.50 87 GLY A CA 1
ATOM 607 C C . GLY A 1 87 ? -2.874 6.566 2.282 1.00 98.50 87 GLY A C 1
ATOM 608 O O . GLY A 1 87 ? -3.707 7.009 3.077 1.00 98.50 87 GLY A O 1
ATOM 609 N N . ILE A 1 88 ? -1.632 6.282 2.680 1.00 98.44 88 ILE A N 1
ATOM 610 C CA . ILE A 1 88 ? -1.190 6.599 4.048 1.00 98.44 88 ILE A CA 1
ATOM 611 C C . ILE A 1 88 ? -1.006 8.106 4.267 1.00 98.44 88 ILE A C 1
ATOM 613 O O . ILE A 1 88 ? -1.140 8.552 5.407 1.00 98.44 88 ILE A O 1
ATOM 617 N N . GLY A 1 89 ? -0.723 8.881 3.218 1.00 98.12 89 GLY A N 1
ATOM 618 C CA . GLY A 1 89 ? -0.625 10.337 3.260 1.00 98.12 89 GLY A CA 1
ATOM 619 C C . GLY A 1 89 ? -1.974 10.968 3.585 1.00 98.12 89 GLY A C 1
ATOM 620 O O . GLY A 1 89 ? -2.114 11.635 4.615 1.00 98.12 89 GLY A O 1
ATOM 621 N N . GLU A 1 90 ? -2.998 10.690 2.771 1.00 98.00 90 GLU A N 1
ATOM 622 C CA . GLU A 1 90 ? -4.373 11.140 3.023 1.00 98.00 90 GLU A CA 1
ATOM 623 C C . GLU A 1 90 ? -4.868 10.676 4.401 1.00 98.00 90 GLU A C 1
ATOM 625 O O . GLU A 1 90 ? -5.387 11.487 5.170 1.00 98.00 90 GLU A O 1
ATOM 630 N N . ALA A 1 91 ? -4.642 9.411 4.776 1.00 98.38 91 ALA A N 1
ATOM 631 C CA . ALA A 1 91 ? -5.074 8.881 6.066 1.00 98.38 91 ALA A CA 1
ATOM 632 C C . ALA A 1 91 ? -4.391 9.600 7.240 1.00 98.38 91 ALA A C 1
ATOM 634 O O . ALA A 1 91 ? -5.054 9.942 8.225 1.00 98.38 91 ALA A O 1
ATOM 635 N N . ALA A 1 92 ? -3.087 9.874 7.135 1.00 98.12 92 ALA A N 1
ATOM 636 C CA . ALA A 1 92 ? -2.344 10.606 8.154 1.00 98.12 92 ALA A CA 1
ATOM 637 C C . ALA A 1 92 ? -2.869 12.039 8.313 1.00 98.12 92 ALA A C 1
ATOM 639 O O . ALA A 1 92 ? -3.135 12.466 9.440 1.00 98.12 92 ALA A O 1
ATOM 640 N N . PHE A 1 93 ? -3.075 12.768 7.211 1.00 97.75 93 PHE A N 1
ATOM 641 C CA . PHE A 1 93 ? -3.627 14.126 7.260 1.00 97.75 93 PHE A CA 1
ATOM 642 C C . PHE A 1 93 ? -5.057 14.156 7.801 1.00 97.75 93 PHE A C 1
ATOM 644 O O . PHE A 1 93 ? -5.380 15.015 8.628 1.00 97.75 93 PHE A O 1
ATOM 651 N N . HIS A 1 94 ? -5.900 13.202 7.404 1.00 97.81 94 HIS A N 1
ATOM 652 C CA . HIS A 1 94 ? -7.250 13.072 7.942 1.00 97.81 94 HIS A CA 1
ATOM 653 C C . HIS A 1 94 ? -7.224 12.872 9.456 1.00 97.81 94 HIS A C 1
ATOM 655 O O . HIS A 1 94 ? -7.877 13.628 10.175 1.00 97.81 94 HIS A O 1
ATOM 661 N N . MET A 1 95 ? -6.423 11.932 9.960 1.00 97.81 95 MET A N 1
ATOM 662 C CA . MET A 1 95 ? -6.308 11.710 11.402 1.00 97.81 95 MET A CA 1
ATOM 663 C C . MET A 1 95 ? -5.740 12.926 12.137 1.00 97.81 95 MET A C 1
ATOM 665 O O . MET A 1 95 ? -6.257 13.285 13.195 1.00 97.81 95 MET A O 1
ATOM 669 N N . ALA A 1 96 ? -4.733 13.597 11.573 1.00 98.00 96 ALA A N 1
ATOM 670 C CA . ALA A 1 96 ? -4.162 14.810 12.152 1.00 98.00 96 ALA A CA 1
ATOM 671 C C . ALA A 1 96 ? -5.217 15.916 12.314 1.00 98.00 96 ALA A C 1
ATOM 673 O O . ALA A 1 96 ? -5.285 16.532 13.373 1.00 98.00 96 ALA A O 1
ATOM 674 N N . SER A 1 97 ? -6.089 16.121 11.322 1.00 97.56 97 SER A N 1
ATOM 675 C CA . SER A 1 97 ? -7.154 17.136 11.386 1.00 97.56 97 SER A CA 1
ATOM 676 C C . SER A 1 97 ? -8.177 16.917 12.507 1.00 97.56 97 SER A C 1
ATOM 678 O O . SER A 1 97 ? -8.825 17.867 12.936 1.00 97.56 97 SER A O 1
ATOM 680 N N . LEU A 1 98 ? -8.316 15.682 12.999 1.00 97.31 98 LEU A N 1
ATOM 681 C CA . LEU A 1 98 ? -9.242 15.340 14.082 1.00 97.31 98 LEU A CA 1
ATOM 682 C C . LEU A 1 98 ? -8.657 15.610 15.472 1.00 97.31 98 LEU A C 1
ATOM 684 O O . LEU A 1 98 ? -9.413 15.727 16.435 1.00 97.31 98 LEU A O 1
ATOM 688 N N . VAL A 1 99 ? -7.327 15.668 15.589 1.00 96.62 99 VAL A N 1
ATOM 689 C CA . VAL A 1 99 ? -6.624 15.761 16.880 1.00 96.62 99 VAL A CA 1
ATOM 690 C C . VAL A 1 99 ? -5.780 17.024 17.032 1.00 96.62 99 VAL A C 1
ATOM 692 O O . VAL A 1 99 ? -5.423 17.375 18.154 1.00 96.62 99 VAL A O 1
ATOM 695 N N . ALA A 1 100 ? -5.449 17.703 15.933 1.00 86.81 100 ALA A N 1
ATOM 696 C CA . ALA A 1 100 ? -4.747 18.976 15.959 1.00 86.81 100 ALA A CA 1
ATOM 697 C C . ALA A 1 100 ? -5.715 20.081 16.411 1.00 86.81 100 ALA A C 1
ATOM 699 O O . ALA A 1 100 ? -6.641 20.440 15.683 1.00 86.81 100 ALA A O 1
ATOM 700 N N . GLY A 1 101 ? -5.499 20.589 17.626 1.00 66.75 101 GLY A N 1
ATOM 701 C CA . GLY A 1 101 ? -6.192 21.732 18.223 1.00 66.75 101 GLY A CA 1
ATOM 702 C C . GLY A 1 101 ? -5.206 22.811 18.631 1.00 66.75 101 GLY A C 1
ATOM 703 O O . GLY A 1 101 ? -4.142 22.442 19.178 1.00 66.75 101 GLY A O 1
#

Radius of gyration: 13.37 Å; chains: 1; bounding box: 28×33×31 Å

Sequence (101 aa):
MNPNTTASMTAKIGEAAASVASGATEIIAVNPVDGPPSIEGYFDEVFAIPGIIAEMGKAQADAYVIACFDDTGLDAGRCATEAPVIGIGEAAFHMASLVAG

pLDDT: mean 96.74, std 3.71, range [66.75, 98.69]

Secondary structure (DSSP, 8-state):
--SSS-HHHHHHHHHHHHHH--TT--------SSS-SS--SHHHHHHHHHHHHHHHHHS--S-EEE-STT-TTHHHHHHH-SS-EEEHHHHHHHHHHHH--